Protein AF-A0A6I2UCE9-F1 (afdb_monomer)

Mean predicted aligned error: 4.37 Å

Nearest PDB structures (foldseek):
  4bi1-assembly1_A  TM=5.940E-01  e=2.123E+00  Homo sapiens
  1gwz-assembly1_A  TM=6.911E-01  e=8.550E+00  Homo sapiens
  5hde-assembly1_A  TM=4.867E-01  e=8.550E+00  Homo sapiens

Secondary structure (DSSP, 8-state):
-PPPPEE--PPP-TT-EEEETTEEEEEEEEE--TTS-EEEEEETTT-EEEEEET-EEEEETTEEEEE-SEEEEEEEPPP-

Structure (mmCIF, N/CA/C/O backbone):
data_AF-A0A6I2UCE9-F1
#
_entry.id   AF-A0A6I2UCE9-F1
#
loop_
_atom_site.group_PDB
_atom_site.id
_atom_site.type_symbol
_atom_site.label_atom_id
_atom_site.label_alt_id
_atom_site.label_comp_id
_atom_site.label_asym_id
_atom_site.label_entity_id
_atom_site.label_seq_id
_atom_site.pdbx_PDB_ins_code
_atom_site.Cartn_x
_atom_site.Cartn_y
_atom_site.Cartn_z
_atom_site.occupancy
_atom_site.B_iso_or_equiv
_atom_site.auth_seq_id
_atom_site.auth_comp_id
_atom_site.auth_asym_id
_atom_site.auth_atom_id
_atom_site.pdbx_PDB_model_num
ATOM 1 N N . MET A 1 1 ? -23.523 5.177 15.454 1.00 55.50 1 MET A N 1
ATOM 2 C CA . MET A 1 1 ? -22.375 6.095 15.295 1.00 55.50 1 MET A CA 1
ATOM 3 C C . MET A 1 1 ? -21.826 5.917 13.894 1.00 55.50 1 MET A C 1
ATOM 5 O O . MET A 1 1 ? -21.602 4.779 13.501 1.00 55.50 1 MET A O 1
ATOM 9 N N . LYS A 1 2 ? -21.686 7.001 13.126 1.00 62.53 2 LYS A N 1
ATOM 10 C CA . LYS A 1 2 ? -20.996 6.959 11.834 1.00 62.53 2 LYS A CA 1
ATOM 11 C C . LYS A 1 2 ? -19.507 7.022 12.158 1.00 62.53 2 LYS A C 1
ATOM 13 O O . LYS A 1 2 ? -19.080 7.961 12.817 1.00 62.53 2 LYS A O 1
ATOM 18 N N . VAL A 1 3 ? -18.762 5.987 11.805 1.00 71.38 3 VAL A N 1
ATOM 19 C CA . VAL A 1 3 ? -17.307 6.045 11.901 1.00 71.38 3 VAL A CA 1
ATOM 20 C C . VAL A 1 3 ? -16.828 6.988 10.806 1.00 71.38 3 VAL A C 1
ATOM 22 O O . VAL A 1 3 ? -17.144 6.768 9.636 1.00 71.38 3 VAL A O 1
ATOM 25 N N . GLU A 1 4 ? -16.073 8.014 11.176 1.00 82.12 4 GLU A N 1
ATOM 26 C CA . GLU A 1 4 ? -15.363 8.845 10.210 1.00 82.12 4 GLU A CA 1
ATOM 27 C C . GLU A 1 4 ? -14.012 8.207 9.892 1.00 82.12 4 GLU A C 1
ATOM 29 O O . GLU A 1 4 ? -13.218 7.933 10.787 1.00 82.12 4 GLU A O 1
ATOM 34 N N . ILE A 1 5 ? -13.775 7.947 8.608 1.00 90.56 5 ILE A N 1
ATOM 35 C CA . ILE A 1 5 ? -12.458 7.585 8.090 1.00 90.56 5 ILE A CA 1
ATOM 36 C C . ILE A 1 5 ? -11.768 8.894 7.723 1.00 90.56 5 ILE A C 1
ATOM 38 O O . ILE A 1 5 ? -12.305 9.672 6.928 1.00 90.56 5 ILE A O 1
ATOM 42 N N . ARG A 1 6 ? -10.595 9.152 8.303 1.00 94.31 6 ARG A N 1
ATOM 43 C CA . ARG A 1 6 ? -9.877 10.418 8.117 1.00 94.31 6 ARG A CA 1
ATOM 44 C C . ARG A 1 6 ? -8.546 10.184 7.425 1.00 94.31 6 ARG A C 1
ATOM 46 O O . ARG A 1 6 ? -7.722 9.433 7.925 1.00 94.31 6 ARG A O 1
ATOM 53 N N . ARG A 1 7 ? -8.300 10.894 6.322 1.00 94.81 7 ARG A N 1
ATOM 54 C CA . ARG A 1 7 ? -6.982 10.918 5.675 1.00 94.81 7 ARG A CA 1
ATOM 55 C C . ARG A 1 7 ? -5.953 11.601 6.579 1.00 94.81 7 ARG A C 1
ATOM 57 O O . ARG A 1 7 ? -6.206 12.690 7.100 1.00 94.81 7 ARG A O 1
ATOM 64 N N . LEU A 1 8 ? -4.795 10.972 6.729 1.00 95.19 8 LEU A N 1
ATOM 65 C CA . LEU A 1 8 ? -3.624 11.523 7.399 1.00 95.19 8 LEU A CA 1
ATOM 66 C C . LEU A 1 8 ? -2.734 12.240 6.376 1.00 95.19 8 LEU A C 1
ATOM 68 O O . LEU A 1 8 ? -2.614 11.812 5.229 1.00 95.19 8 LEU A O 1
ATOM 72 N N . ASN A 1 9 ? -2.086 13.324 6.803 1.00 92.38 9 ASN A N 1
ATOM 73 C CA . ASN A 1 9 ? -1.126 14.078 5.985 1.00 92.38 9 ASN A CA 1
ATOM 74 C C . ASN A 1 9 ? 0.305 13.532 6.129 1.00 92.38 9 ASN A C 1
ATOM 76 O O . ASN A 1 9 ? 1.277 14.277 6.026 1.00 92.38 9 ASN A O 1
ATOM 80 N N . GLU A 1 10 ? 0.426 12.237 6.408 1.00 93.06 10 GLU A N 1
ATOM 81 C CA . GLU A 1 10 ? 1.703 11.545 6.539 1.00 93.06 10 GLU A CA 1
ATOM 82 C C . GLU A 1 10 ? 2.073 10.891 5.201 1.00 93.06 10 GLU A C 1
ATOM 84 O O . GLU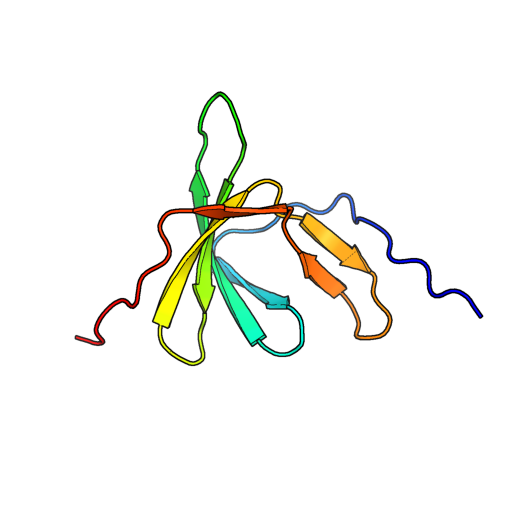 A 1 10 ? 1.211 10.272 4.566 1.00 93.06 10 GLU A O 1
ATOM 89 N N . PRO A 1 11 ? 3.328 11.034 4.741 1.00 92.69 11 PRO A N 1
ATOM 90 C CA . PRO A 1 11 ? 3.778 10.372 3.530 1.00 92.69 11 PRO A CA 1
ATOM 91 C C . PRO A 1 11 ? 3.910 8.861 3.752 1.00 92.69 11 PRO A C 1
ATOM 93 O O . PRO A 1 11 ? 4.197 8.386 4.850 1.00 92.69 11 PRO A O 1
ATOM 96 N N . LEU A 1 12 ? 3.751 8.100 2.673 1.00 95.19 12 LEU A N 1
ATOM 97 C CA . LEU A 1 12 ? 4.161 6.700 2.647 1.00 95.19 12 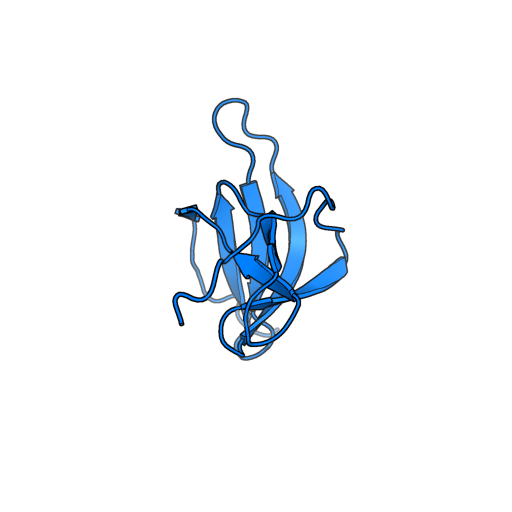LEU A CA 1
ATOM 98 C C . LEU A 1 12 ? 5.683 6.647 2.520 1.00 95.19 12 LEU A C 1
ATOM 100 O O . LEU A 1 12 ? 6.252 7.352 1.694 1.00 95.19 12 LEU A O 1
ATOM 104 N N . HIS A 1 13 ? 6.339 5.827 3.334 1.00 96.19 13 HIS A N 1
ATOM 105 C CA . HIS A 1 13 ? 7.794 5.697 3.318 1.00 96.19 13 HIS A CA 1
ATOM 106 C C . HIS A 1 13 ? 8.224 4.390 2.650 1.00 96.19 13 HIS A C 1
ATOM 108 O O . HIS A 1 13 ? 7.783 3.313 3.055 1.00 96.19 13 HIS A O 1
ATOM 114 N N . VAL A 1 14 ? 9.138 4.470 1.681 1.00 97.19 14 VAL A N 1
ATOM 115 C CA . VAL A 1 14 ? 9.788 3.293 1.080 1.00 97.19 14 VAL A CA 1
ATOM 116 C C . VAL A 1 14 ? 10.428 2.412 2.154 1.00 97.19 14 VAL A C 1
ATOM 118 O O . VAL A 1 14 ? 11.055 2.907 3.090 1.00 97.19 14 VAL A O 1
ATOM 121 N N . GLY A 1 15 ? 10.232 1.099 2.040 1.00 97.81 15 GLY A N 1
ATOM 122 C CA . GLY A 1 15 ? 10.666 0.103 3.020 1.00 97.81 15 GLY A CA 1
ATOM 123 C C . GLY A 1 15 ? 9.723 -0.071 4.216 1.00 97.81 15 GLY A C 1
ATOM 124 O O . GLY A 1 15 ? 9.902 -1.011 4.991 1.00 97.81 15 GLY A O 1
ATOM 125 N N . SER A 1 16 ? 8.706 0.785 4.374 1.00 98.06 16 SER A N 1
ATOM 126 C CA . SER A 1 16 ? 7.721 0.650 5.454 1.00 98.06 16 SER A CA 1
ATOM 127 C C . SER A 1 16 ? 6.604 -0.320 5.093 1.00 98.06 16 SER A C 1
ATOM 129 O O . SER A 1 16 ? 6.257 -0.506 3.925 1.00 98.06 16 SER A O 1
ATOM 131 N N . ILE A 1 17 ? 6.026 -0.931 6.126 1.00 98.25 17 ILE A N 1
ATOM 132 C CA . ILE A 1 17 ? 4.907 -1.863 6.005 1.00 98.25 17 ILE A CA 1
ATOM 133 C C . ILE A 1 17 ? 3.654 -1.193 6.554 1.00 98.25 17 ILE A C 1
ATOM 135 O O . ILE A 1 17 ? 3.632 -0.759 7.705 1.00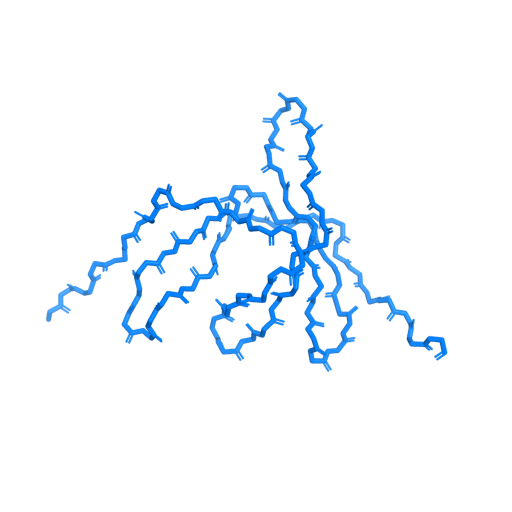 98.25 17 ILE A O 1
ATOM 139 N N . TYR A 1 18 ? 2.596 -1.183 5.750 1.00 97.94 18 TYR A N 1
ATOM 140 C CA . TYR A 1 18 ? 1.286 -0.677 6.143 1.00 97.94 18 TYR A CA 1
ATOM 141 C C . TYR A 1 18 ? 0.218 -1.761 5.995 1.00 97.94 18 TYR A C 1
ATOM 143 O O . TYR A 1 18 ? 0.345 -2.688 5.190 1.00 97.94 18 TYR A O 1
ATOM 151 N N . THR A 1 19 ? -0.840 -1.653 6.797 1.00 97.69 19 THR A N 1
ATOM 152 C CA . THR A 1 19 ? -1.955 -2.608 6.787 1.00 97.69 19 THR A CA 1
ATOM 153 C C . THR A 1 19 ? -3.106 -2.068 5.950 1.00 97.69 19 THR A C 1
ATOM 155 O O . THR A 1 19 ? -3.407 -0.883 6.019 1.00 97.69 19 THR A O 1
ATOM 158 N N . GLN A 1 20 ? -3.769 -2.933 5.188 1.00 95.94 20 GLN A N 1
ATOM 159 C CA . GLN A 1 20 ? -5.024 -2.648 4.497 1.00 95.94 20 GLN A CA 1
ATOM 160 C C . GLN A 1 20 ? -5.962 -3.837 4.693 1.00 95.94 20 GLN A C 1
ATOM 162 O O . GLN A 1 20 ? -5.702 -4.936 4.200 1.00 95.94 20 GLN A O 1
ATOM 167 N N . HIS A 1 21 ? -7.033 -3.643 5.466 1.00 92.81 21 HIS A N 1
ATOM 168 C CA . HIS A 1 21 ? -8.028 -4.673 5.783 1.00 92.81 21 HIS A CA 1
ATOM 169 C C . HIS A 1 21 ? -7.409 -5.990 6.301 1.00 92.81 21 HIS A C 1
ATOM 171 O O . HIS A 1 21 ? -7.868 -7.084 5.967 1.00 92.81 21 HIS A O 1
ATOM 177 N N . GLY A 1 22 ? -6.360 -5.890 7.124 1.00 93.31 22 GLY A N 1
ATOM 178 C CA . GLY A 1 22 ? -5.636 -7.038 7.686 1.00 93.31 22 GLY A CA 1
ATOM 179 C C . GLY A 1 22 ? -4.575 -7.669 6.772 1.00 93.31 22 GLY A C 1
ATOM 180 O O . GLY A 1 22 ? -3.873 -8.579 7.208 1.00 93.31 22 GLY A O 1
ATOM 181 N N . ALA A 1 23 ? -4.415 -7.198 5.532 1.00 96.44 23 ALA A N 1
ATOM 182 C CA . ALA A 1 23 ? -3.285 -7.557 4.678 1.00 96.44 23 ALA A CA 1
ATOM 183 C C . ALA A 1 23 ? -2.138 -6.552 4.852 1.00 96.44 23 ALA A C 1
ATOM 185 O O . ALA A 1 23 ? -2.373 -5.351 4.936 1.00 96.44 23 ALA A O 1
ATOM 186 N N . GLN A 1 24 ? -0.899 -7.041 4.888 1.00 98.00 24 GLN A N 1
ATOM 187 C CA . GLN A 1 24 ? 0.294 -6.202 5.009 1.00 98.00 24 GLN A CA 1
ATOM 188 C C . GLN A 1 24 ? 0.938 -5.975 3.643 1.00 98.00 24 GLN A C 1
ATOM 190 O O . GLN A 1 24 ? 1.200 -6.938 2.913 1.00 98.00 24 GLN A O 1
ATOM 195 N N . TYR A 1 25 ? 1.222 -4.712 3.342 1.00 98.44 25 TYR A N 1
ATOM 196 C CA . TYR A 1 25 ? 1.865 -4.267 2.113 1.00 98.44 25 TYR A CA 1
ATOM 197 C C . TYR A 1 25 ? 3.154 -3.517 2.439 1.00 98.44 25 TYR A C 1
ATOM 199 O O . TYR A 1 25 ? 3.157 -2.608 3.266 1.00 98.44 25 TYR A O 1
ATOM 207 N N . LEU A 1 26 ? 4.239 -3.916 1.783 1.00 98.31 26 LEU A N 1
ATOM 208 C CA . LEU A 1 26 ? 5.523 -3.231 1.783 1.00 98.31 26 LEU A CA 1
ATOM 209 C C . LEU A 1 26 ? 5.525 -2.170 0.683 1.00 98.31 26 LEU A C 1
ATOM 211 O O . LEU A 1 26 ? 5.202 -2.480 -0.463 1.00 98.31 26 LEU A O 1
ATOM 215 N N . VAL A 1 27 ? 5.911 -0.946 1.032 1.00 98.00 27 VAL A N 1
ATOM 216 C CA . VAL A 1 27 ? 6.176 0.127 0.068 1.00 98.00 27 VAL A CA 1
ATOM 217 C C . VAL A 1 27 ? 7.521 -0.126 -0.594 1.00 98.00 27 VAL A C 1
ATOM 219 O O . VAL A 1 27 ? 8.557 -0.063 0.069 1.00 98.00 27 VAL A O 1
ATOM 222 N N . MET A 1 28 ? 7.503 -0.409 -1.891 1.00 97.56 28 MET A N 1
ATOM 223 C CA . MET A 1 28 ? 8.703 -0.729 -2.659 1.00 97.56 28 MET A CA 1
ATOM 224 C C . MET A 1 28 ? 9.341 0.530 -3.250 1.00 97.56 28 MET A C 1
ATOM 226 O O . MET A 1 28 ? 10.538 0.736 -3.087 1.00 97.56 28 MET A O 1
ATOM 230 N N . GLU A 1 29 ? 8.544 1.389 -3.885 1.00 95.94 29 GLU A N 1
ATOM 231 C CA . GLU A 1 29 ? 9.001 2.645 -4.491 1.00 95.94 29 GLU A CA 1
ATOM 232 C C . GLU A 1 29 ? 7.833 3.607 -4.749 1.00 95.94 29 GLU A C 1
ATOM 234 O O . GLU A 1 29 ? 6.671 3.196 -4.805 1.00 95.94 29 GLU A O 1
ATOM 239 N N . HIS A 1 30 ? 8.145 4.896 -4.903 1.00 94.00 30 HIS A N 1
ATOM 240 C CA . HIS A 1 30 ? 7.204 5.886 -5.425 1.00 94.00 30 HIS A CA 1
ATOM 241 C C . HIS A 1 30 ? 7.334 5.946 -6.941 1.00 94.00 30 HIS A C 1
ATOM 243 O O . HIS A 1 30 ? 8.439 6.064 -7.466 1.00 94.00 30 HIS A O 1
ATOM 249 N N . LEU A 1 31 ? 6.198 5.895 -7.622 1.00 91.81 31 LEU A N 1
ATOM 250 C CA . LEU A 1 31 ? 6.109 6.026 -9.062 1.00 91.81 31 LEU A CA 1
ATOM 251 C C . LEU A 1 31 ? 5.633 7.444 -9.373 1.00 91.81 31 LEU A C 1
ATOM 253 O O . LEU A 1 31 ? 4.470 7.791 -9.144 1.00 91.81 31 LEU A O 1
ATOM 257 N N . ASP A 1 32 ? 6.552 8.263 -9.876 1.00 78.50 32 ASP A N 1
ATOM 258 C CA . ASP A 1 32 ? 6.236 9.588 -10.400 1.00 78.50 32 ASP A CA 1
ATOM 259 C C . ASP A 1 32 ? 5.790 9.453 -11.854 1.00 78.50 32 ASP A C 1
ATOM 261 O O . ASP A 1 32 ? 6.579 9.598 -12.788 1.00 78.50 32 ASP A O 1
ATOM 265 N N . ASP A 1 33 ? 4.502 9.178 -12.044 1.00 64.69 33 ASP A N 1
ATOM 266 C CA . ASP A 1 33 ? 3.865 9.389 -13.335 1.00 64.69 33 ASP A CA 1
ATOM 267 C C . ASP A 1 33 ? 3.202 10.771 -13.318 1.00 64.69 33 ASP A C 1
ATOM 269 O O . ASP A 1 33 ? 2.411 11.082 -12.423 1.00 64.69 33 ASP A O 1
ATOM 273 N N . CYS A 1 34 ? 3.533 11.636 -14.2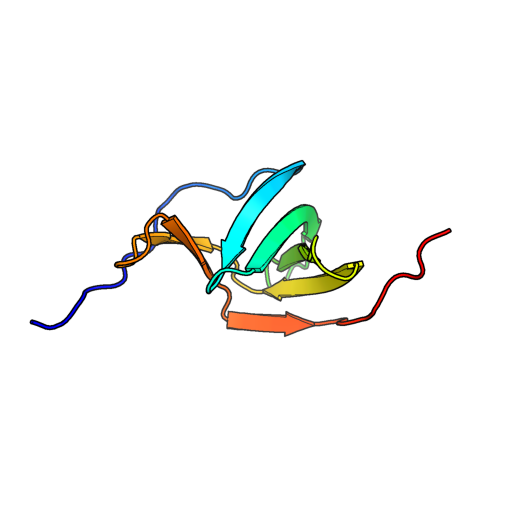84 1.00 59.88 34 CYS A N 1
ATOM 274 C CA . CYS A 1 34 ? 3.147 13.059 -14.278 1.00 59.88 34 CYS A CA 1
ATOM 275 C C . CYS A 1 34 ? 1.625 13.302 -14.239 1.00 59.88 34 CYS A C 1
ATOM 277 O O . CYS A 1 34 ? 1.186 14.439 -14.066 1.00 59.88 34 CYS A O 1
ATOM 279 N N . LEU A 1 35 ? 0.824 12.253 -14.434 1.00 69.62 35 LEU A N 1
ATOM 280 C CA . LEU A 1 35 ? -0.633 12.289 -14.424 1.00 69.62 35 LEU A CA 1
ATOM 281 C C . LEU A 1 35 ? -1.234 11.805 -13.098 1.00 69.62 35 LEU A C 1
ATOM 283 O O . LEU A 1 35 ? -2.238 12.371 -12.665 1.00 69.62 35 LEU A O 1
ATOM 287 N N . PHE A 1 36 ? -0.639 10.802 -12.444 1.00 70.44 36 PHE A N 1
ATOM 288 C CA . PHE A 1 36 ? -1.178 10.219 -11.214 1.00 70.44 36 PHE A CA 1
ATOM 289 C C . PHE A 1 36 ? -0.053 9.677 -10.320 1.00 70.44 36 PHE A C 1
ATOM 291 O O . PHE A 1 36 ? 0.584 8.693 -10.694 1.00 70.44 36 PHE A O 1
ATOM 298 N N . PRO A 1 37 ? 0.171 10.248 -9.120 1.00 85.75 37 PRO A N 1
ATOM 299 C CA . PRO A 1 37 ? 1.155 9.705 -8.195 1.00 85.75 37 PRO A CA 1
ATOM 300 C C . PRO A 1 37 ? 0.710 8.316 -7.727 1.00 85.75 37 PRO A C 1
ATOM 302 O O . PRO A 1 37 ? -0.409 8.137 -7.221 1.00 85.75 37 PRO A O 1
ATOM 305 N N . ALA A 1 38 ? 1.596 7.339 -7.890 1.00 93.75 38 ALA A N 1
ATOM 306 C CA . ALA A 1 38 ? 1.365 5.963 -7.488 1.00 93.75 38 ALA A CA 1
ATOM 307 C C . ALA A 1 38 ? 2.502 5.455 -6.601 1.00 93.75 38 ALA A C 1
ATOM 309 O O . ALA A 1 38 ? 3.591 6.024 -6.533 1.00 93.75 38 ALA A 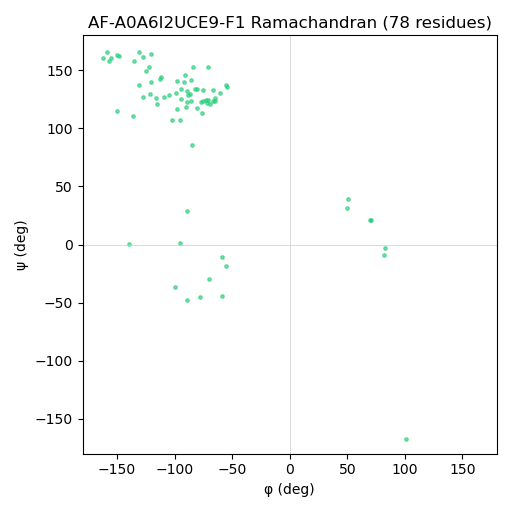O 1
ATOM 310 N N . VAL A 1 39 ? 2.229 4.376 -5.879 1.00 95.81 39 VAL A N 1
ATOM 311 C CA . VAL A 1 39 ? 3.216 3.695 -5.045 1.00 95.81 39 VAL A CA 1
ATOM 312 C C . VAL A 1 39 ? 3.213 2.226 -5.412 1.00 95.81 39 VAL A C 1
ATOM 314 O O . VAL A 1 39 ? 2.158 1.591 -5.387 1.00 95.81 39 VAL A O 1
ATOM 317 N N . HIS A 1 40 ? 4.384 1.683 -5.723 1.00 97.31 40 HIS A N 1
ATOM 318 C CA . HIS A 1 40 ? 4.529 0.255 -5.945 1.00 97.31 40 HIS A CA 1
ATOM 319 C C . HIS A 1 40 ? 4.488 -0.472 -4.595 1.00 97.31 40 HIS A C 1
ATOM 321 O O . HIS A 1 40 ? 5.262 -0.169 -3.677 1.00 97.31 40 HIS A O 1
ATOM 327 N N . LEU A 1 41 ? 3.559 -1.413 -4.450 1.00 97.88 41 LEU A N 1
ATOM 328 C CA . LEU A 1 41 ? 3.311 -2.155 -3.219 1.00 97.88 41 LEU A CA 1
ATOM 329 C C . LEU A 1 41 ? 3.505 -3.647 -3.437 1.00 97.88 41 LEU A C 1
ATOM 331 O O . LEU A 1 41 ? 2.994 -4.208 -4.401 1.00 97.88 41 LEU A O 1
ATOM 335 N N . ARG A 1 42 ? 4.107 -4.312 -2.449 1.00 97.81 42 ARG A N 1
ATOM 336 C CA . ARG A 1 42 ? 4.178 -5.773 -2.375 1.00 97.81 42 ARG A CA 1
ATOM 337 C C . ARG A 1 42 ? 3.421 -6.308 -1.172 1.00 97.81 42 ARG A C 1
ATOM 339 O O . ARG A 1 42 ? 3.772 -6.026 -0.027 1.00 97.81 42 ARG A O 1
ATOM 346 N N . ARG A 1 43 ? 2.427 -7.162 -1.401 1.00 97.44 43 ARG A N 1
ATOM 347 C CA . ARG A 1 43 ? 1.734 -7.893 -0.339 1.00 97.44 43 ARG A CA 1
ATOM 348 C C . ARG A 1 43 ? 2.624 -8.995 0.219 1.00 97.44 43 ARG A C 1
ATOM 350 O O . ARG A 1 43 ? 3.048 -9.904 -0.494 1.00 97.44 43 ARG A O 1
ATOM 357 N N . LEU A 1 44 ? 2.848 -8.969 1.529 1.00 96.06 44 LEU A N 1
ATOM 358 C CA . LEU A 1 44 ? 3.780 -9.892 2.186 1.00 96.06 44 LEU A CA 1
ATOM 359 C C . LEU A 1 44 ? 3.283 -11.342 2.222 1.00 96.06 44 LEU A C 1
ATOM 361 O O . LEU A 1 44 ? 4.085 -12.276 2.199 1.00 96.06 44 LEU A O 1
ATOM 365 N N . LYS A 1 45 ? 1.959 -11.538 2.261 1.00 95.00 45 LYS A N 1
ATOM 366 C CA . LYS A 1 45 ? 1.338 -12.865 2.372 1.00 95.00 45 LYS A CA 1
ATOM 367 C C . LYS A 1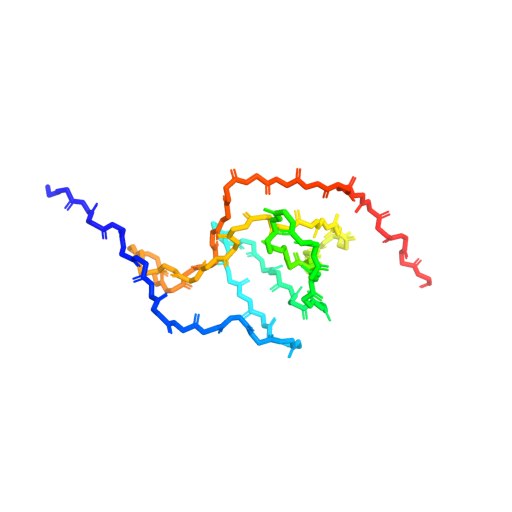 45 ? 1.724 -13.789 1.215 1.00 95.00 45 LYS A C 1
ATOM 369 O O . LYS A 1 45 ? 2.002 -14.963 1.437 1.00 95.00 45 LYS A O 1
ATOM 374 N N . ASP A 1 46 ? 1.700 -13.269 -0.006 1.00 93.94 46 ASP A N 1
ATOM 375 C CA . ASP A 1 46 ? 1.747 -14.069 -1.232 1.00 93.94 46 ASP A CA 1
ATOM 376 C C . ASP A 1 46 ? 2.633 -13.476 -2.333 1.00 93.94 46 ASP A C 1
ATOM 378 O O . ASP A 1 46 ? 2.771 -14.092 -3.384 1.00 93.94 46 ASP A O 1
ATOM 382 N N . GLY A 1 47 ? 3.278 -12.329 -2.098 1.00 94.31 47 GLY A N 1
ATOM 383 C CA . GLY A 1 47 ? 4.126 -11.688 -3.103 1.00 94.31 47 GLY A CA 1
ATOM 384 C C . GLY A 1 47 ? 3.341 -11.087 -4.267 1.00 94.31 47 GLY A C 1
ATOM 385 O O . GLY A 1 47 ? 3.904 -10.915 -5.342 1.00 94.31 47 GLY A O 1
ATOM 386 N N . TRP A 1 48 ? 2.050 -10.802 -4.071 1.00 96.44 48 TRP A N 1
ATOM 387 C CA . TRP A 1 48 ? 1.277 -9.997 -5.009 1.00 96.44 48 TRP A CA 1
ATOM 388 C C . TRP A 1 48 ? 1.808 -8.563 -5.025 1.00 96.44 48 TRP A C 1
ATOM 390 O O . TRP A 1 48 ? 1.847 -7.916 -3.978 1.00 96.44 48 TRP A O 1
ATOM 400 N N . GLU A 1 49 ? 2.191 -8.073 -6.194 1.00 97.81 49 GLU A N 1
ATOM 401 C CA . GLU A 1 49 ? 2.685 -6.717 -6.417 1.00 97.81 49 GLU A CA 1
ATOM 402 C C . GLU A 1 49 ? 1.678 -5.920 -7.253 1.00 97.81 49 GLU A C 1
ATOM 404 O O . GLU A 1 49 ? 0.970 -6.487 -8.090 1.00 97.81 49 GLU A O 1
ATOM 409 N N . LEU A 1 50 ? 1.542 -4.622 -6.970 1.00 97.06 50 LEU A N 1
ATOM 410 C CA . LEU A 1 50 ? 0.619 -3.712 -7.657 1.00 97.06 50 LEU A CA 1
ATOM 411 C C . LEU A 1 50 ? 1.07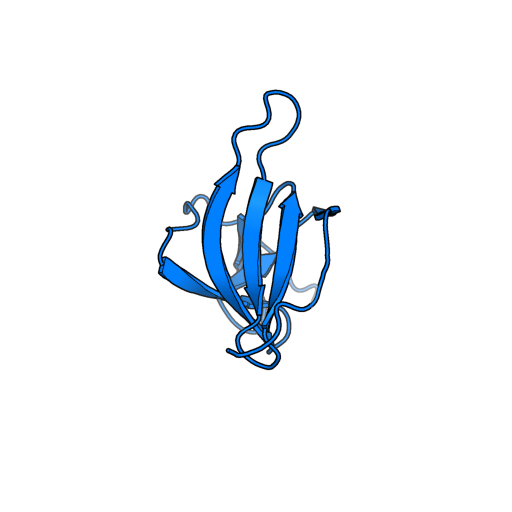2 -2.257 -7.520 1.00 97.06 50 LEU A C 1
ATOM 413 O O . LEU A 1 50 ? 1.721 -1.904 -6.537 1.00 97.06 50 LEU A O 1
ATOM 417 N N . ASP A 1 51 ? 0.614 -1.400 -8.428 1.00 96.25 51 ASP A N 1
ATOM 418 C CA . ASP A 1 51 ? 0.779 0.050 -8.315 1.00 96.25 51 ASP A CA 1
ATOM 419 C C . ASP A 1 51 ? -0.498 0.662 -7.743 1.00 96.25 51 ASP A C 1
ATOM 421 O O . ASP A 1 51 ? -1.578 0.553 -8.331 1.00 96.25 51 ASP A O 1
ATOM 425 N N . ALA A 1 52 ? -0.393 1.269 -6.564 1.00 96.56 52 ALA A N 1
ATOM 426 C CA . ALA A 1 52 ? -1.510 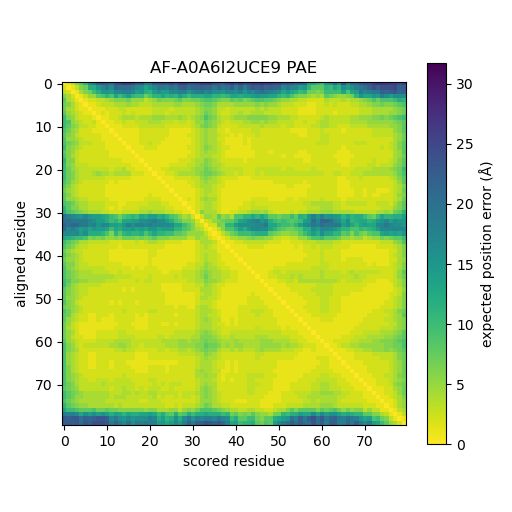1.852 -5.833 1.00 96.56 52 ALA A CA 1
ATOM 427 C C . ALA A 1 52 ? -1.605 3.351 -6.128 1.00 96.56 52 ALA A C 1
ATOM 429 O O . ALA A 1 52 ? -0.791 4.142 -5.644 1.00 96.56 52 ALA A O 1
ATOM 430 N N . VAL A 1 53 ? -2.606 3.747 -6.913 1.00 94.88 53 VAL A N 1
ATOM 431 C CA . VAL A 1 53 ? -2.808 5.148 -7.301 1.00 94.88 53 VAL A CA 1
ATOM 432 C C . VAL A 1 53 ? -3.551 5.907 -6.205 1.00 94.88 53 VAL A C 1
ATOM 434 O O . VAL A 1 53 ? -4.553 5.423 -5.675 1.00 94.88 53 VAL A O 1
ATOM 437 N N . GLY A 1 54 ? -3.065 7.104 -5.861 1.00 92.94 54 GLY A N 1
ATOM 438 C CA . GLY A 1 54 ? -3.681 7.926 -4.812 1.00 92.94 54 GLY A CA 1
ATOM 439 C C . GLY A 1 54 ? -3.499 7.352 -3.402 1.00 92.94 54 GLY A C 1
ATOM 440 O O . GLY A 1 54 ? -4.266 7.674 -2.495 1.00 92.94 54 GLY A O 1
ATOM 441 N N . ALA A 1 55 ? -2.498 6.488 -3.211 1.00 95.12 55 ALA A N 1
ATOM 442 C CA . ALA A 1 55 ? -2.255 5.826 -1.940 1.00 95.12 55 ALA A CA 1
ATOM 443 C C . ALA A 1 55 ? -1.973 6.832 -0.808 1.00 95.12 55 ALA A C 1
ATOM 445 O O . ALA A 1 55 ? -1.132 7.725 -0.935 1.00 95.12 55 ALA A O 1
ATOM 446 N N . ALA A 1 56 ? -2.671 6.676 0.315 1.00 96.19 56 ALA A N 1
ATOM 447 C CA . ALA A 1 56 ? -2.505 7.502 1.505 1.00 96.19 56 ALA A CA 1
ATOM 448 C C . ALA A 1 56 ? -2.832 6.716 2.779 1.00 96.19 56 ALA A C 1
ATOM 450 O O . ALA A 1 56 ? -3.478 5.667 2.739 1.00 96.19 56 ALA A O 1
ATOM 451 N N . LEU A 1 57 ? -2.392 7.249 3.919 1.00 97.31 57 LEU A N 1
ATOM 452 C CA . LEU A 1 57 ? -2.745 6.718 5.229 1.00 97.31 57 LEU A CA 1
ATOM 453 C C . LEU A 1 57 ? -4.072 7.293 5.706 1.00 97.31 57 LEU A C 1
ATOM 455 O O . LEU A 1 57 ? -4.362 8.478 5.525 1.00 97.31 57 LEU A O 1
ATOM 459 N N . TYR A 1 58 ? -4.862 6.443 6.345 1.00 96.88 58 TYR A N 1
ATOM 460 C CA . TYR A 1 58 ? -6.151 6.787 6.911 1.00 96.88 58 TYR A CA 1
ATOM 461 C C . TYR A 1 58 ? -6.242 6.286 8.343 1.00 96.88 58 TYR A C 1
ATOM 463 O O . TYR A 1 58 ? -5.876 5.150 8.637 1.00 96.88 58 TYR A O 1
ATOM 471 N N . ASP A 1 59 ? -6.781 7.124 9.218 1.00 95.81 59 ASP A N 1
ATOM 472 C CA . ASP A 1 59 ? -7.253 6.702 10.526 1.00 95.81 59 ASP A CA 1
ATOM 473 C C . ASP A 1 59 ? -8.603 5.991 10.361 1.00 95.81 59 ASP A C 1
ATOM 475 O O . ASP A 1 59 ? -9.551 6.536 9.778 1.00 95.81 59 ASP A O 1
ATOM 479 N N . THR A 1 60 ? -8.664 4.743 10.818 1.00 93.00 60 THR A N 1
ATOM 480 C CA . THR A 1 60 ? -9.824 3.853 10.703 1.00 93.00 60 THR A CA 1
ATOM 481 C C . THR A 1 60 ? -10.132 3.227 12.069 1.00 93.00 60 THR A C 1
ATOM 483 O O . THR A 1 60 ? -9.266 3.190 12.942 1.00 93.00 60 THR A O 1
ATOM 486 N N . PRO A 1 61 ? -11.309 2.604 12.276 1.00 91.50 61 PRO A N 1
ATOM 487 C CA . PRO A 1 61 ? -11.597 1.845 13.502 1.00 91.50 61 PRO A CA 1
ATOM 488 C C . PRO A 1 61 ? -10.605 0.734 13.831 1.00 91.50 61 PRO A C 1
ATOM 490 O O . PRO A 1 61 ? -10.615 0.224 14.948 1.00 91.50 61 PRO A O 1
ATOM 493 N N . ARG A 1 62 ? -9.823 0.289 12.843 1.00 89.94 62 ARG A N 1
ATOM 494 C CA . ARG A 1 62 ? -8.841 -0.789 12.979 1.00 89.94 62 ARG A CA 1
ATOM 495 C C . ARG A 1 62 ? -7.436 -0.252 13.270 1.00 89.94 62 ARG A C 1
ATOM 497 O O . ARG A 1 62 ? -6.511 -1.047 13.398 1.00 89.94 62 ARG A O 1
ATOM 504 N N . GLY A 1 63 ? -7.288 1.068 13.385 1.00 93.00 63 GLY A N 1
ATOM 505 C CA . GLY A 1 63 ? -6.014 1.774 13.431 1.00 93.00 63 GLY A CA 1
ATOM 506 C C . GLY A 1 63 ? -5.663 2.407 12.085 1.00 93.00 63 GLY A C 1
ATOM 507 O O . GLY A 1 63 ? -6.503 2.511 11.186 1.00 93.00 63 GLY A O 1
ATOM 508 N N . VAL A 1 64 ? -4.408 2.833 11.960 1.00 95.31 64 VAL A N 1
ATOM 509 C CA . VAL A 1 64 ? -3.894 3.453 10.736 1.00 95.31 64 VAL A CA 1
ATOM 510 C C . VAL A 1 64 ? -3.744 2.399 9.640 1.00 95.31 64 VAL A C 1
ATOM 512 O O . VAL A 1 64 ? -3.011 1.422 9.803 1.00 95.31 64 VAL A O 1
ATOM 515 N N . GLU A 1 65 ? -4.420 2.614 8.515 1.00 97.12 65 GLU A N 1
ATOM 516 C CA . GLU A 1 65 ? -4.361 1.743 7.341 1.00 97.12 65 GLU A CA 1
ATOM 517 C C . GLU A 1 65 ? -3.974 2.529 6.083 1.00 97.12 65 GLU A C 1
ATOM 519 O O . GLU A 1 65 ? -4.305 3.707 5.938 1.00 97.12 65 GLU A O 1
ATOM 524 N N . ILE A 1 66 ? -3.293 1.863 5.149 1.00 97.50 66 ILE A N 1
ATOM 525 C CA . ILE A 1 66 ? -3.103 2.373 3.790 1.00 97.50 66 ILE A CA 1
ATOM 526 C C . ILE A 1 66 ? -4.367 2.092 2.969 1.00 97.50 66 ILE A C 1
ATOM 528 O O . ILE A 1 66 ? -4.903 0.983 2.998 1.00 97.50 66 ILE A O 1
ATOM 532 N N . GLN A 1 67 ? -4.843 3.088 2.227 1.00 96.44 67 GLN A N 1
ATOM 533 C CA . GLN A 1 67 ? -5.903 2.938 1.224 1.00 96.44 67 GLN A CA 1
ATOM 534 C C . GLN A 1 67 ? -5.506 3.687 -0.049 1.00 96.44 67 GLN A C 1
ATOM 536 O O . GLN A 1 67 ? -4.674 4.593 -0.004 1.00 96.44 67 GLN A O 1
ATOM 541 N N . TRP A 1 68 ? -6.090 3.304 -1.179 1.00 95.56 68 TRP A N 1
ATOM 542 C CA . TRP A 1 68 ? -5.815 3.874 -2.497 1.00 95.56 68 TRP A CA 1
ATOM 543 C C . TRP A 1 68 ? -7.077 3.824 -3.361 1.00 95.56 68 TRP A C 1
ATOM 545 O O . TRP A 1 68 ? -8.006 3.071 -3.060 1.00 95.56 68 TRP A O 1
ATOM 555 N N . ASP A 1 69 ? -7.107 4.616 -4.430 1.00 94.38 69 ASP A N 1
ATOM 556 C CA . ASP A 1 69 ? -8.306 4.793 -5.254 1.00 94.38 69 ASP A CA 1
ATOM 557 C C . ASP A 1 69 ? -8.523 3.603 -6.199 1.00 94.38 69 ASP A C 1
ATOM 559 O O . ASP A 1 69 ? -9.633 3.085 -6.334 1.00 94.38 69 ASP A O 1
ATOM 563 N N . TYR A 1 70 ? -7.451 3.154 -6.856 1.00 93.94 70 TYR A N 1
ATOM 564 C CA . TYR A 1 70 ? -7.446 1.994 -7.749 1.00 93.94 70 TYR A CA 1
ATOM 565 C C . TYR A 1 70 ? -6.030 1.424 -7.925 1.00 93.94 70 TYR A C 1
ATOM 567 O O . TYR A 1 70 ? -5.037 2.048 -7.546 1.00 93.94 70 TYR A O 1
ATOM 575 N N . SER A 1 71 ? -5.945 0.207 -8.469 1.00 94.69 71 SER A N 1
ATOM 576 C CA . SER A 1 71 ? -4.686 -0.518 -8.678 1.00 94.69 71 SER A CA 1
ATOM 577 C C . SER A 1 71 ? -4.364 -0.681 -10.162 1.00 94.69 71 SER A C 1
ATOM 579 O O . SER A 1 71 ? -5.263 -0.965 -10.955 1.00 94.69 71 SER A O 1
ATOM 581 N N . LEU A 1 72 ? -3.083 -0.583 -10.514 1.00 94.00 72 LEU A N 1
ATOM 582 C CA . LEU A 1 72 ? -2.537 -0.896 -11.839 1.00 94.00 72 LEU A CA 1
ATOM 583 C C . LEU A 1 72 ? -1.486 -2.015 -11.741 1.00 94.00 72 LEU A C 1
ATOM 585 O O . LEU A 1 72 ? -1.020 -2.348 -10.652 1.00 94.00 72 LEU A O 1
ATOM 589 N N . HIS A 1 73 ? -1.165 -2.625 -12.887 1.00 94.25 73 HIS A N 1
ATOM 590 C CA . HIS A 1 73 ? -0.070 -3.595 -13.068 1.00 94.25 73 HIS A CA 1
ATOM 591 C C . HIS A 1 73 ? -0.009 -4.746 -12.044 1.00 94.25 73 HIS A C 1
ATOM 593 O O . HIS A 1 73 ? 1.062 -5.261 -11.734 1.00 94.25 73 HIS A O 1
ATOM 599 N N . GLY A 1 74 ? -1.163 -5.181 -11.531 1.00 95.94 74 GLY A N 1
ATOM 600 C CA . GLY A 1 74 ? -1.239 -6.234 -10.523 1.00 95.94 74 GLY A CA 1
ATOM 601 C C . GLY A 1 74 ? -0.745 -7.591 -11.034 1.00 95.94 74 GLY A C 1
ATOM 602 O O . GLY A 1 74 ? -1.286 -8.106 -12.016 1.00 95.94 74 GLY A O 1
ATOM 603 N N . HIS A 1 75 ? 0.237 -8.191 -10.361 1.00 97.00 75 HIS A N 1
ATOM 604 C CA . HIS A 1 75 ? 0.769 -9.510 -10.712 1.00 97.00 75 HIS A CA 1
ATOM 605 C C . HIS A 1 75 ? 1.403 -10.232 -9.512 1.00 97.00 75 HIS A C 1
ATOM 607 O O . HIS A 1 75 ? 1.755 -9.628 -8.504 1.00 97.00 75 HIS A O 1
ATOM 613 N N . PHE A 1 76 ? 1.552 -11.556 -9.604 1.00 96.00 76 PHE A N 1
ATOM 614 C CA . PHE A 1 76 ? 2.324 -12.323 -8.623 1.00 96.00 76 PHE A CA 1
ATOM 615 C C . PHE A 1 76 ? 3.786 -12.379 -9.048 1.00 96.00 76 PHE A C 1
ATOM 617 O O . PHE A 1 76 ? 4.077 -12.804 -10.167 1.00 96.00 76 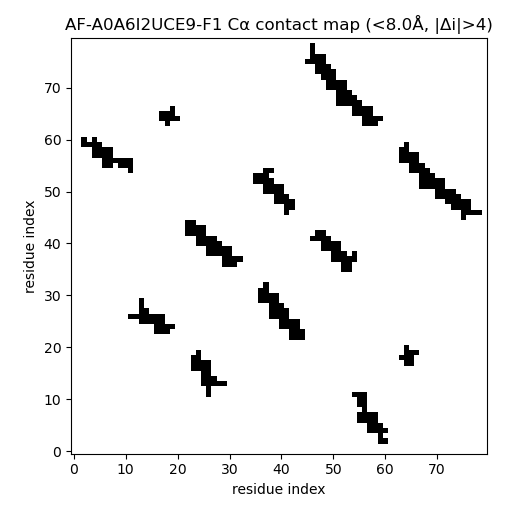PHE A O 1
ATOM 624 N N . VAL A 1 77 ? 4.696 -12.035 -8.138 1.00 89.31 77 VAL A N 1
ATOM 625 C CA . VAL A 1 77 ? 6.129 -12.243 -8.355 1.00 89.31 77 VAL A CA 1
ATOM 626 C C . VAL A 1 77 ? 6.523 -13.624 -7.823 1.00 89.31 77 VAL A C 1
ATOM 628 O O . VAL A 1 77 ? 6.362 -13.884 -6.623 1.00 89.31 77 VAL A O 1
ATOM 631 N N . PRO A 1 78 ? 7.022 -14.537 -8.683 1.00 77.12 78 PRO A N 1
ATOM 632 C CA . PRO A 1 78 ? 7.488 -15.849 -8.251 1.00 77.12 78 PRO A CA 1
ATOM 633 C C . PRO A 1 78 ? 8.554 -15.711 -7.163 1.00 77.12 78 PRO A C 1
ATOM 635 O O . PRO A 1 78 ? 9.457 -14.879 -7.261 1.00 77.12 78 PRO A O 1
ATOM 638 N N . ARG A 1 79 ? 8.472 -16.541 -6.119 1.00 67.94 79 ARG A N 1
ATOM 639 C CA . ARG A 1 79 ? 9.590 -16.680 -5.180 1.00 67.94 79 ARG A CA 1
ATOM 640 C C . ARG A 1 79 ? 10.723 -17.399 -5.919 1.00 67.94 79 ARG A C 1
ATOM 642 O O . ARG A 1 79 ? 10.488 -18.491 -6.434 1.00 67.94 79 ARG A O 1
ATOM 649 N N . ALA A 1 80 ? 11.882 -16.747 -6.013 1.00 61.03 80 ALA A N 1
ATOM 650 C CA . ALA A 1 80 ? 13.125 -17.365 -6.471 1.00 61.03 80 ALA A CA 1
ATOM 651 C C . ALA A 1 80 ? 13.579 -18.470 -5.508 1.00 61.03 80 ALA A C 1
ATOM 653 O O . ALA A 1 80 ? 13.264 -18.356 -4.297 1.00 61.03 80 ALA A O 1
#

Solvent-accessible surface area (backbone atoms only — not comparable to full-atom values): 4723 Å² total; per-residue (Å²): 131,86,83,76,74,43,78,49,98,57,82,88,52,68,77,38,75,43,34,42,98,88,44,48,31,34,30,70,43,78,42,87,43,101,86,56,57,26,32,35,32,34,29,72,90,72,36,40,31,30,31,29,32,64,58,40,36,26,44,42,101,89,43,74,26,47,50,54,79,50,77,41,84,69,44,74,55,80,85,130

pLDDT: mean 91.25, std 10.31, range [55.5, 98.44]

Sequence (80 aa):
MKVEIRRLNEPLHVGSIYTQHGAQYLVMEHLDDCLFPAVHLRRLKDGWELDAVGAALYDTPRGVEIQWDYSLHGHFVPRA

Foldseek 3Di:
DDWDKAFDPDDDDAQDWFDDPNWIWHFHAWDDDVVWTWTWIATPPFRWIWTFTQWTWIQGPVGIGIDGDDTDPTDHDDDD

Radius of gyration: 12.91 Å; Cα contacts (8 Å, |Δi|>4): 175; chains: 1; bounding box: 36×31×30 Å

Organism: NCBI:txid1550024